Protein AF-A0A2V4D0X4-F1 (afdb_monomer_lite)

pLDDT: mean 73.35, std 15.19, range [43.06, 96.31]

Foldseek 3Di:
DDDDPPPDDPPPDDPPVVVVVVVVVCVVVVVVVVVVVVVVVVCVVCVVVVVVVVVVVLVVVVVVVVVVVVVVVVVVVPDPPPDDDDDDDPDPDDPPDPDDPDDDDDDDDPPDDDFDWDWAAPDQFKIWIDTPVQPQQWDWDDDPNDIDIDGDDDGPDTDIDGGPDGDD

Sequence (168 aa):
MDGGIVNAHPRRGAVTEDENGVSEIIGVVMLLAMVVSILAIVMVALKPYVDDFDDNKNWSSARVLSEQIQSRIDVVGSAPNGSGVAFTLPLVTSTLRSLDMVETWTIQADLFGLDRVEVNIVNATAFEISSQNETISSVEVSNDGILRTYNVTSIGSAHSFDGEQNFG

Radius of gyration: 44.96 Å; chains: 1; bounding box: 70×49×152 Å

Secondary structure (DSSP, 8-state):
-------------SHHHHHHHHHHHHHHHHHHHHHHHHHHHHHHHHHHHHHHHHHHHHHHHHHHHHHHHHHHHHHHHTSPTT-----------------TT-----------S---EEEEE-SSSEEEEEETTS---EEEEEETTEEEEEE---SSS--EEE-SS---

Structure (mmCIF, N/CA/C/O backbone):
data_AF-A0A2V4D0X4-F1
#
_entry.id   AF-A0A2V4D0X4-F1
#
loop_
_atom_site.group_PDB
_atom_site.id
_atom_site.type_symbol
_atom_site.label_atom_id
_atom_site.label_alt_id
_atom_site.label_comp_id
_atom_site.label_asym_id
_atom_site.label_entity_id
_atom_site.label_seq_id
_atom_site.pdbx_PDB_ins_code
_atom_site.Cartn_x
_atom_site.Cartn_y
_atom_site.Cartn_z
_atom_site.occupancy
_atom_site.B_iso_or_equiv
_atom_site.auth_seq_id
_atom_site.auth_comp_id
_atom_site.auth_asym_id
_atom_site.auth_atom_id
_atom_site.pdbx_PDB_model_num
ATOM 1 N N . MET A 1 1 ? 37.769 2.552 -102.678 1.00 46.06 1 MET A N 1
ATOM 2 C CA . MET A 1 1 ? 36.681 3.415 -102.179 1.00 46.06 1 MET A CA 1
ATOM 3 C C . MET A 1 1 ? 35.993 2.597 -101.097 1.00 46.06 1 MET A C 1
ATOM 5 O O . MET A 1 1 ? 35.119 1.810 -101.410 1.00 46.06 1 MET A O 1
ATOM 9 N N . ASP A 1 2 ? 36.643 2.366 -99.964 1.00 47.31 2 ASP A N 1
ATOM 10 C CA . ASP A 1 2 ? 37.015 3.308 -98.897 1.00 47.31 2 ASP A CA 1
ATOM 11 C C . ASP A 1 2 ? 35.817 3.733 -98.036 1.00 47.31 2 ASP A C 1
ATOM 13 O O . ASP A 1 2 ? 34.826 4.231 -98.561 1.00 47.31 2 ASP A O 1
ATOM 17 N N . GLY A 1 3 ? 35.981 3.523 -96.726 1.00 48.25 3 GLY A N 1
ATOM 18 C CA . GLY A 1 3 ? 35.165 4.045 -95.628 1.00 48.25 3 GLY A CA 1
ATOM 19 C C . GLY A 1 3 ? 33.824 3.341 -95.398 1.00 48.25 3 GLY A C 1
ATOM 20 O O . GLY A 1 3 ? 32.953 3.347 -96.249 1.00 48.25 3 GLY A O 1
ATOM 21 N N . GLY A 1 4 ? 33.518 2.753 -94.248 1.00 48.34 4 GLY A N 1
ATOM 22 C CA . GLY A 1 4 ? 34.207 2.680 -92.968 1.00 48.34 4 GLY A CA 1
ATOM 23 C C . GLY A 1 4 ? 33.252 1.981 -91.997 1.00 48.34 4 GLY A C 1
ATOM 24 O O . GLY A 1 4 ? 32.063 2.293 -91.955 1.00 48.34 4 GLY A O 1
ATOM 25 N N . ILE A 1 5 ? 33.747 0.995 -91.251 1.00 59.31 5 ILE A N 1
ATOM 26 C CA . ILE A 1 5 ? 32.964 0.334 -90.204 1.00 59.31 5 ILE A CA 1
ATOM 27 C C . ILE A 1 5 ? 32.875 1.312 -89.031 1.00 59.31 5 ILE A C 1
ATOM 29 O O . ILE A 1 5 ? 33.865 1.569 -88.347 1.00 59.31 5 ILE A O 1
ATOM 33 N N . VAL A 1 6 ? 31.689 1.880 -88.813 1.00 63.56 6 VAL A N 1
ATOM 34 C CA . VAL A 1 6 ? 31.385 2.693 -87.633 1.00 63.56 6 VAL A CA 1
ATOM 35 C C . VAL A 1 6 ? 31.301 1.781 -86.412 1.00 63.56 6 VAL A C 1
ATOM 37 O O . VAL A 1 6 ? 30.276 1.183 -86.103 1.00 63.56 6 VAL A O 1
ATOM 40 N N . ASN A 1 7 ? 32.434 1.631 -85.735 1.00 61.22 7 ASN A N 1
ATOM 41 C CA . ASN A 1 7 ? 32.538 0.863 -84.506 1.00 61.22 7 ASN A CA 1
ATOM 42 C C . ASN A 1 7 ? 31.936 1.693 -83.358 1.00 61.22 7 ASN A C 1
ATOM 44 O O . ASN A 1 7 ? 32.612 2.539 -82.763 1.00 61.22 7 ASN A O 1
ATOM 48 N N . ALA A 1 8 ? 30.641 1.502 -83.091 1.00 62.84 8 ALA A N 1
ATOM 49 C CA . ALA A 1 8 ? 29.946 2.130 -81.974 1.00 62.84 8 ALA A CA 1
ATOM 50 C C . ALA A 1 8 ? 30.476 1.550 -80.655 1.00 62.84 8 ALA A C 1
ATOM 52 O O . ALA A 1 8 ? 30.009 0.526 -80.162 1.00 62.84 8 ALA A O 1
ATOM 53 N N . HIS A 1 9 ? 31.482 2.209 -80.086 1.00 61.47 9 HIS A N 1
ATOM 54 C CA . HIS A 1 9 ? 31.901 1.948 -78.718 1.00 61.47 9 HIS A CA 1
ATOM 55 C C . HIS A 1 9 ? 30.802 2.470 -77.784 1.00 61.47 9 HIS A C 1
ATOM 57 O O . HIS A 1 9 ? 30.440 3.648 -77.892 1.00 61.47 9 HIS A O 1
ATOM 63 N N . PRO A 1 10 ? 30.266 1.661 -76.854 1.00 60.06 10 PRO A N 1
ATOM 64 C CA . PRO A 1 10 ? 29.418 2.203 -75.807 1.00 60.06 10 PRO A CA 1
ATOM 65 C C . PRO A 1 10 ? 30.261 3.182 -74.981 1.00 60.06 10 PRO A C 1
ATOM 67 O O . PRO A 1 10 ? 31.259 2.796 -74.370 1.00 60.06 10 PRO A O 1
ATOM 70 N N . ARG A 1 11 ? 29.879 4.468 -74.979 1.00 58.34 11 ARG A N 1
ATOM 71 C CA . ARG A 1 11 ? 30.410 5.462 -74.037 1.00 58.34 11 ARG A CA 1
ATOM 72 C C . ARG A 1 11 ? 30.079 4.992 -72.620 1.00 58.34 11 ARG A C 1
ATOM 74 O O . ARG A 1 11 ? 28.998 5.252 -72.104 1.00 58.34 11 ARG A O 1
ATOM 81 N N . ARG A 1 12 ? 31.030 4.318 -71.977 1.00 59.72 12 ARG A N 1
ATOM 82 C CA . ARG A 1 12 ? 31.133 4.276 -70.517 1.00 59.72 12 ARG A CA 1
ATOM 83 C C . ARG A 1 12 ? 31.611 5.654 -70.073 1.00 59.72 12 ARG A C 1
ATOM 85 O O . ARG A 1 12 ? 32.791 5.959 -70.187 1.00 59.72 12 ARG A O 1
ATOM 92 N N . GLY A 1 13 ? 30.689 6.503 -69.647 1.00 58.41 13 GLY A N 1
ATOM 93 C CA . GLY A 1 13 ? 31.021 7.851 -69.191 1.00 58.41 13 GLY A CA 1
ATOM 94 C C . GLY A 1 13 ? 29.768 8.643 -68.864 1.00 58.41 13 GLY A C 1
ATOM 95 O O . GLY A 1 13 ? 29.451 9.585 -69.576 1.00 58.41 13 GLY A O 1
ATOM 96 N N . ALA A 1 14 ? 29.024 8.173 -67.864 1.00 57.09 14 ALA A N 1
ATOM 97 C CA . ALA A 1 14 ? 27.920 8.895 -67.216 1.00 57.09 14 ALA A CA 1
ATOM 98 C C . ALA A 1 14 ? 27.482 8.243 -65.886 1.00 57.09 14 ALA A C 1
ATOM 100 O O . ALA A 1 14 ? 26.684 8.816 -65.169 1.00 57.09 14 ALA A O 1
ATOM 101 N N . VAL A 1 15 ? 27.982 7.047 -65.544 1.00 58.22 15 VAL A N 1
ATOM 102 C CA . VAL A 1 15 ? 27.543 6.303 -64.345 1.00 58.22 15 VAL A CA 1
ATOM 103 C C . VAL A 1 15 ? 28.339 6.687 -63.085 1.00 58.22 15 VAL A C 1
ATOM 105 O O . VAL A 1 15 ? 27.899 6.439 -61.976 1.00 58.22 15 VAL A O 1
ATOM 108 N N . THR A 1 16 ? 29.497 7.338 -63.220 1.00 61.28 16 THR A N 1
ATOM 109 C CA . THR A 1 16 ? 30.426 7.545 -62.095 1.00 61.28 16 THR A CA 1
ATOM 110 C C . THR A 1 16 ? 30.123 8.766 -61.223 1.00 61.28 16 THR A C 1
ATOM 112 O O . THR A 1 16 ? 30.506 8.779 -60.061 1.00 61.28 16 THR A O 1
ATOM 115 N N . GLU A 1 17 ? 29.470 9.805 -61.753 1.00 63.75 17 GLU A N 1
ATOM 116 C CA . GLU A 1 17 ? 29.161 11.018 -60.971 1.00 63.75 17 GLU A CA 1
ATOM 117 C C . GLU A 1 17 ? 27.923 10.820 -60.085 1.00 63.75 17 GLU A C 1
ATOM 119 O O . GLU A 1 17 ? 27.947 11.185 -58.908 1.00 63.75 17 GLU A O 1
ATOM 124 N N . ASP A 1 18 ? 26.892 10.148 -60.607 1.00 66.81 18 ASP A N 1
ATOM 125 C CA . ASP A 1 18 ? 25.695 9.793 -59.840 1.00 66.81 18 ASP A CA 1
ATOM 126 C C . ASP A 1 18 ? 26.019 8.792 -58.718 1.00 66.81 18 ASP A C 1
ATOM 128 O O . ASP A 1 18 ? 25.538 8.946 -57.599 1.00 66.81 18 ASP A O 1
ATOM 132 N N . GLU A 1 19 ? 26.891 7.804 -58.958 1.00 70.88 19 GLU A N 1
ATOM 133 C CA . GLU A 1 19 ? 27.312 6.838 -57.929 1.00 70.88 19 GLU A CA 1
ATOM 134 C C . GLU A 1 19 ? 28.097 7.494 -56.782 1.00 70.88 19 GLU A C 1
ATOM 136 O O . GLU A 1 19 ? 27.920 7.113 -55.624 1.00 70.88 19 GLU A O 1
ATOM 141 N N . ASN A 1 20 ? 28.908 8.519 -57.068 1.00 72.56 20 ASN A N 1
ATOM 142 C CA . ASN A 1 20 ? 29.634 9.262 -56.037 1.00 72.56 20 ASN A CA 1
ATOM 143 C C . ASN A 1 20 ? 28.688 10.075 -55.138 1.00 72.56 20 ASN A C 1
ATOM 145 O O . ASN A 1 20 ? 28.814 10.011 -53.913 1.00 72.56 20 ASN A O 1
ATOM 149 N N . GLY A 1 21 ? 27.719 10.789 -55.722 1.00 77.31 21 GLY A N 1
ATOM 150 C CA . GLY A 1 21 ? 26.713 11.533 -54.953 1.00 77.31 21 GLY A CA 1
ATOM 151 C C . GLY A 1 21 ? 25.770 10.612 -54.172 1.00 77.31 21 GLY A C 1
ATOM 152 O O . GLY A 1 21 ? 25.440 10.873 -53.014 1.00 77.31 21 GLY A O 1
ATOM 153 N N . VAL A 1 22 ? 25.389 9.479 -54.766 1.00 82.00 22 VAL A N 1
ATOM 154 C CA . VAL A 1 22 ? 24.579 8.451 -5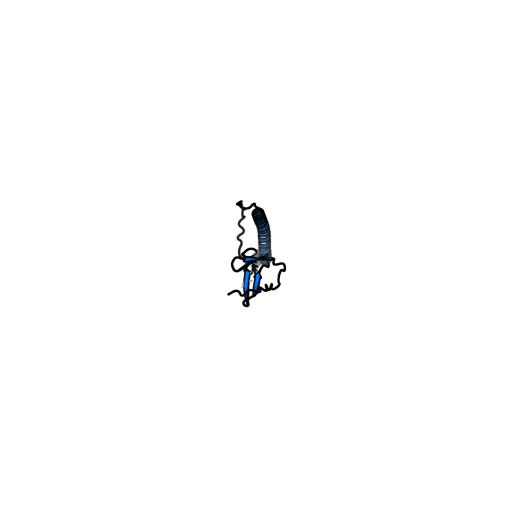4.102 1.00 82.00 22 VAL A CA 1
ATOM 155 C C . VAL A 1 22 ? 25.349 7.807 -52.947 1.00 82.00 22 VAL A C 1
ATOM 157 O O . VAL A 1 22 ? 24.755 7.577 -51.898 1.00 82.00 22 VAL A O 1
ATOM 160 N N . SER A 1 23 ? 26.659 7.574 -53.071 1.00 85.44 23 SER A N 1
ATOM 161 C CA . SER A 1 23 ? 27.468 6.994 -51.991 1.00 85.44 23 SER A CA 1
ATOM 162 C C . SER A 1 23 ? 27.647 7.944 -50.797 1.00 85.44 23 SER A C 1
ATOM 164 O O . SER A 1 23 ? 27.692 7.477 -49.657 1.00 85.44 23 SER A O 1
ATOM 166 N N . GLU A 1 24 ? 27.701 9.260 -51.025 1.00 87.44 24 GLU A N 1
ATOM 167 C CA . GLU A 1 24 ? 27.718 10.269 -49.955 1.00 87.44 24 GLU A CA 1
ATOM 168 C C . GLU A 1 24 ? 26.382 10.294 -49.199 1.00 87.44 24 GLU A C 1
ATOM 170 O O . GLU A 1 24 ? 26.347 10.185 -47.970 1.00 87.44 24 GLU A O 1
ATOM 175 N N . ILE A 1 25 ? 25.271 10.349 -49.938 1.00 89.12 25 ILE A N 1
ATOM 176 C CA . ILE A 1 25 ? 23.927 10.388 -49.354 1.00 89.12 25 ILE A CA 1
ATOM 177 C C . ILE A 1 25 ? 23.617 9.068 -48.642 1.00 89.12 25 ILE A C 1
ATOM 179 O O . ILE A 1 25 ? 23.112 9.088 -47.522 1.00 89.12 25 ILE A O 1
ATOM 183 N N . ILE A 1 26 ? 23.970 7.919 -49.227 1.00 89.31 26 ILE A N 1
ATOM 184 C CA . ILE A 1 26 ? 23.800 6.607 -48.588 1.00 89.31 26 ILE A CA 1
ATOM 185 C C . ILE A 1 26 ? 24.653 6.501 -47.323 1.00 89.31 26 ILE A C 1
ATOM 187 O O . ILE A 1 26 ? 24.159 5.989 -46.321 1.00 89.31 26 ILE A O 1
ATOM 191 N N . GLY A 1 27 ? 25.886 7.012 -47.316 1.00 88.38 27 GLY A N 1
ATOM 192 C CA . GLY A 1 27 ? 26.733 7.016 -46.121 1.00 88.38 27 GLY A CA 1
ATOM 193 C C . GLY A 1 27 ? 26.120 7.814 -44.965 1.00 88.38 27 GLY A C 1
ATOM 194 O O . GLY A 1 27 ? 26.049 7.323 -43.835 1.00 88.38 27 GLY A O 1
ATOM 195 N N . VAL A 1 28 ? 25.605 9.013 -45.252 1.00 92.88 28 VAL A N 1
ATOM 196 C CA . VAL A 1 28 ? 24.930 9.858 -44.252 1.00 92.88 28 VAL A CA 1
ATOM 197 C C . VAL A 1 28 ? 23.612 9.234 -43.797 1.00 92.88 28 VAL A C 1
ATOM 199 O O . VAL A 1 28 ? 23.340 9.188 -42.597 1.00 92.88 28 VAL A O 1
ATOM 202 N N . VAL A 1 29 ? 22.808 8.707 -44.723 1.00 92.75 29 VAL A N 1
ATOM 203 C CA . VAL A 1 29 ? 21.531 8.050 -44.407 1.00 92.75 29 VAL A CA 1
ATOM 204 C C . VAL A 1 29 ? 21.758 6.785 -43.585 1.00 92.75 29 VAL A C 1
ATOM 206 O O . VAL A 1 29 ? 20.998 6.527 -42.657 1.00 92.75 29 VAL A O 1
ATOM 209 N N . MET A 1 30 ? 22.816 6.024 -43.856 1.00 92.81 30 MET A N 1
ATOM 210 C CA . MET A 1 30 ? 23.169 4.835 -43.086 1.00 92.81 30 MET A CA 1
ATOM 211 C C . MET A 1 30 ? 23.638 5.192 -41.674 1.00 92.81 30 MET A C 1
ATOM 213 O O . MET A 1 30 ? 23.196 4.557 -40.715 1.00 92.81 30 MET A O 1
ATOM 217 N N . LEU A 1 31 ? 24.473 6.227 -41.520 1.00 94.69 31 LEU A N 1
ATOM 218 C CA . LEU A 1 31 ? 24.848 6.726 -40.194 1.00 94.69 31 LEU A CA 1
ATOM 219 C C . LEU A 1 31 ? 23.629 7.228 -39.423 1.00 94.69 31 LEU A C 1
ATOM 221 O O . LEU A 1 31 ? 23.455 6.884 -38.256 1.00 94.69 31 LEU A O 1
ATOM 225 N N . LEU A 1 32 ? 22.755 7.991 -40.074 1.00 95.31 32 LEU A N 1
ATOM 226 C CA . LEU A 1 32 ? 21.541 8.506 -39.452 1.00 95.31 32 LEU A CA 1
ATOM 227 C C . LEU A 1 32 ? 20.599 7.365 -39.057 1.00 95.31 32 LEU A C 1
ATOM 229 O O . LEU A 1 32 ? 20.097 7.350 -37.935 1.00 95.31 32 LEU A O 1
ATOM 233 N N . ALA A 1 33 ? 20.414 6.375 -39.930 1.00 93.50 33 ALA A N 1
ATOM 234 C CA . ALA A 1 33 ? 19.618 5.188 -39.642 1.00 93.50 33 ALA A CA 1
ATOM 235 C C . ALA A 1 33 ? 20.190 4.404 -38.456 1.00 93.50 33 ALA A C 1
ATOM 237 O O . ALA A 1 33 ? 19.443 4.001 -37.564 1.00 93.50 33 ALA A O 1
ATOM 238 N N . MET A 1 34 ? 21.513 4.243 -38.395 1.00 95.50 34 MET A N 1
ATOM 239 C CA . MET A 1 34 ? 22.177 3.589 -37.273 1.00 95.50 34 MET A CA 1
ATOM 240 C C . MET A 1 34 ? 21.954 4.365 -35.971 1.00 95.50 34 MET A C 1
ATOM 242 O O . MET A 1 34 ? 21.544 3.771 -34.975 1.00 95.50 34 MET A O 1
ATOM 246 N N . VAL A 1 35 ? 22.129 5.687 -35.980 1.00 96.31 35 VAL A N 1
ATOM 247 C CA . VAL A 1 35 ? 21.909 6.534 -34.799 1.00 96.31 35 VAL A CA 1
ATOM 248 C C . VAL A 1 35 ? 20.462 6.446 -34.321 1.00 96.31 35 VAL A C 1
ATOM 250 O O . VAL A 1 35 ? 20.225 6.186 -33.143 1.00 96.31 35 VAL A O 1
ATOM 253 N N . VAL A 1 36 ? 19.490 6.594 -35.222 1.00 95.00 36 VAL A N 1
ATOM 254 C CA . VAL A 1 36 ? 18.065 6.504 -34.870 1.00 95.00 36 VAL A CA 1
ATOM 255 C C . VAL A 1 36 ? 17.719 5.111 -34.336 1.00 95.00 36 VAL A C 1
ATOM 257 O O . VAL A 1 36 ? 16.992 5.008 -33.351 1.00 95.00 36 VAL A O 1
ATOM 260 N N . SER A 1 37 ? 18.278 4.044 -34.918 1.00 93.50 37 SER A N 1
ATOM 261 C CA . SER A 1 37 ? 18.042 2.673 -34.448 1.00 93.50 37 SER A CA 1
ATOM 262 C C . SER A 1 37 ? 18.604 2.429 -33.045 1.00 93.50 37 SER A C 1
ATOM 264 O O . SER A 1 37 ? 17.910 1.870 -32.198 1.00 93.50 37 SER A O 1
ATOM 266 N N . ILE A 1 38 ? 19.816 2.915 -32.757 1.00 95.75 38 ILE A N 1
ATOM 267 C CA . ILE A 1 38 ? 20.431 2.784 -31.433 1.00 95.75 38 ILE A CA 1
ATOM 268 C C . ILE A 1 38 ? 19.644 3.610 -30.414 1.00 95.75 38 ILE A C 1
ATOM 270 O O . ILE A 1 38 ? 19.331 3.099 -29.343 1.00 95.75 38 ILE A O 1
ATOM 274 N N . LEU A 1 39 ? 19.261 4.846 -30.748 1.00 95.44 39 LEU A N 1
ATOM 275 C CA . LEU A 1 39 ? 18.450 5.685 -29.860 1.00 95.44 39 LEU A CA 1
ATOM 276 C C . LEU A 1 39 ? 17.082 5.054 -29.567 1.00 95.44 39 LEU A C 1
ATOM 278 O O . LEU A 1 39 ? 16.630 5.083 -28.422 1.00 95.44 39 LEU A O 1
ATOM 282 N N . ALA A 1 40 ? 16.449 4.433 -30.564 1.00 95.44 40 ALA A N 1
ATOM 283 C CA . ALA A 1 40 ? 15.187 3.724 -30.380 1.00 95.44 40 ALA A CA 1
ATOM 284 C C . ALA A 1 40 ? 15.344 2.509 -29.451 1.00 95.44 40 ALA A C 1
ATOM 286 O O . ALA A 1 40 ? 14.539 2.326 -28.536 1.00 95.44 40 ALA A O 1
ATOM 287 N N . ILE A 1 41 ? 16.402 1.713 -29.635 1.00 95.38 41 ILE A N 1
ATOM 288 C CA . ILE A 1 41 ? 16.687 0.549 -28.783 1.00 95.38 41 ILE A CA 1
ATOM 289 C C . ILE A 1 41 ? 16.987 0.989 -27.347 1.00 95.38 41 ILE A C 1
ATOM 291 O O . ILE A 1 41 ? 16.450 0.408 -26.405 1.00 95.38 41 ILE A O 1
ATOM 295 N N . VAL A 1 42 ? 17.792 2.040 -27.167 1.00 95.88 42 VAL A N 1
ATOM 296 C CA . VAL A 1 42 ? 18.119 2.591 -25.844 1.00 95.88 42 VAL A CA 1
ATOM 297 C C . VAL A 1 42 ? 16.862 3.077 -25.128 1.00 95.88 42 VAL A C 1
ATOM 299 O O . VAL A 1 42 ? 16.707 2.802 -23.944 1.00 95.88 42 VAL A O 1
ATOM 302 N N . MET A 1 43 ? 15.935 3.737 -25.825 1.00 92.62 43 MET A N 1
ATOM 303 C CA . MET A 1 43 ? 14.691 4.200 -25.207 1.00 92.62 43 MET A CA 1
ATOM 304 C C . MET A 1 43 ? 13.824 3.036 -24.709 1.00 92.62 43 MET A C 1
ATOM 306 O O . MET A 1 43 ? 13.285 3.096 -23.606 1.00 92.62 43 MET A O 1
ATOM 310 N N . VAL A 1 44 ? 13.720 1.953 -25.486 1.00 93.81 44 VAL A N 1
ATOM 311 C CA . VAL A 1 44 ? 12.989 0.743 -25.072 1.00 93.81 44 VAL A CA 1
ATOM 312 C C . VAL A 1 44 ? 13.682 0.058 -23.892 1.00 93.81 44 VAL A C 1
ATOM 314 O O . VAL A 1 44 ? 13.009 -0.375 -22.960 1.00 93.81 44 VAL A O 1
ATOM 317 N N . ALA A 1 45 ? 15.016 0.007 -23.897 1.00 93.56 45 ALA A N 1
ATOM 318 C CA . ALA A 1 45 ? 15.800 -0.563 -22.804 1.00 93.56 45 ALA A CA 1
ATOM 319 C C . ALA A 1 45 ? 15.735 0.278 -21.515 1.00 93.56 45 ALA A C 1
ATOM 321 O O . ALA A 1 45 ? 15.749 -0.286 -20.424 1.00 93.56 45 ALA A O 1
ATOM 322 N N . LEU A 1 46 ? 15.645 1.609 -21.626 1.00 94.75 46 LEU A N 1
ATOM 323 C CA . LEU A 1 46 ? 15.551 2.518 -20.479 1.00 94.75 46 LEU A CA 1
ATOM 324 C C . LEU A 1 46 ? 14.138 2.656 -19.919 1.00 94.75 46 LEU A C 1
ATOM 326 O O . LEU A 1 46 ? 13.989 2.993 -18.746 1.00 94.75 46 LEU A O 1
ATOM 330 N N . LYS A 1 47 ? 13.110 2.371 -20.721 1.00 92.06 47 LYS A N 1
ATOM 331 C CA . LYS A 1 47 ? 11.710 2.476 -20.309 1.00 92.06 47 LYS A CA 1
ATOM 332 C C . LYS A 1 47 ? 11.393 1.835 -18.942 1.00 92.06 47 LYS A C 1
ATOM 334 O O . LYS A 1 47 ? 10.844 2.555 -18.113 1.00 92.06 47 LYS A O 1
ATOM 339 N N . PRO A 1 48 ? 11.751 0.566 -18.650 1.00 90.38 48 PRO A N 1
ATOM 340 C CA . PRO A 1 48 ? 11.451 -0.027 -17.345 1.00 90.38 48 PRO A CA 1
ATOM 341 C C . PRO A 1 48 ? 12.151 0.688 -16.182 1.00 90.38 48 PRO A C 1
ATOM 343 O O . PRO A 1 48 ? 11.596 0.749 -15.094 1.00 90.38 48 PRO A O 1
ATOM 346 N N . TYR A 1 49 ? 13.337 1.264 -16.401 1.00 92.19 49 TYR A N 1
ATOM 347 C CA . TYR A 1 49 ? 14.044 2.014 -15.362 1.00 92.19 49 TYR A CA 1
ATOM 348 C C . TYR A 1 49 ? 13.381 3.361 -15.083 1.00 92.19 49 TYR A C 1
ATOM 350 O O . TYR A 1 49 ? 13.280 3.757 -13.930 1.00 92.19 49 TYR A O 1
ATOM 358 N N . VAL A 1 50 ? 12.923 4.066 -16.123 1.00 91.06 50 VAL A N 1
ATOM 359 C CA . VAL A 1 50 ? 12.179 5.326 -15.955 1.00 91.06 50 VAL A CA 1
ATOM 360 C C . VAL A 1 50 ? 10.872 5.077 -15.207 1.00 91.06 50 VAL A C 1
ATOM 362 O O . VAL A 1 50 ? 10.582 5.796 -14.254 1.00 91.06 50 VAL A O 1
ATOM 365 N N . ASP A 1 51 ? 10.139 4.031 -15.596 1.00 89.00 51 ASP A N 1
ATOM 366 C CA . ASP A 1 51 ? 8.886 3.649 -14.944 1.00 89.00 51 ASP A CA 1
ATOM 367 C C . ASP A 1 51 ? 9.140 3.280 -13.452 1.00 89.00 51 ASP A C 1
ATOM 369 O O . ASP A 1 51 ? 8.419 3.746 -12.573 1.00 89.00 51 ASP A O 1
ATOM 373 N N . ASP A 1 52 ? 10.232 2.567 -13.133 1.00 88.50 52 ASP A N 1
ATOM 374 C CA . ASP A 1 52 ? 10.641 2.257 -11.747 1.00 88.50 52 ASP A CA 1
ATOM 375 C C . ASP A 1 52 ? 11.078 3.501 -10.941 1.00 88.50 52 ASP A C 1
ATOM 377 O O . ASP A 1 52 ? 10.789 3.626 -9.748 1.00 88.50 52 ASP A O 1
ATOM 381 N N . PHE A 1 53 ? 11.744 4.477 -11.566 1.00 87.94 53 PHE A N 1
ATOM 382 C CA . PHE A 1 53 ? 12.081 5.742 -10.900 1.00 87.94 53 PHE A CA 1
ATOM 383 C C . PHE A 1 53 ? 10.835 6.549 -10.526 1.00 87.94 53 PHE A C 1
ATOM 385 O O . PHE A 1 53 ? 10.779 7.113 -9.425 1.00 87.94 53 PHE A O 1
ATOM 392 N N . ASP A 1 54 ? 9.849 6.607 -11.420 1.00 86.88 54 ASP A N 1
ATOM 393 C CA . ASP A 1 54 ? 8.585 7.297 -11.164 1.00 86.88 54 ASP A CA 1
ATOM 394 C C . ASP A 1 54 ? 7.774 6.589 -10.067 1.00 86.88 54 ASP A C 1
ATOM 396 O O . ASP A 1 54 ? 7.247 7.259 -9.170 1.00 86.88 54 ASP A O 1
ATOM 400 N N . ASP A 1 55 ? 7.763 5.253 -10.050 1.00 84.44 55 ASP A N 1
ATOM 401 C CA . ASP A 1 55 ? 7.101 4.465 -9.005 1.00 84.44 55 ASP A CA 1
ATOM 402 C C . ASP A 1 55 ? 7.776 4.638 -7.635 1.00 84.44 55 ASP A C 1
ATOM 404 O O . ASP A 1 55 ? 7.100 4.913 -6.638 1.00 84.44 55 ASP A O 1
ATOM 408 N N . ASN A 1 56 ? 9.109 4.596 -7.571 1.00 85.00 56 ASN A N 1
ATOM 409 C CA . ASN A 1 56 ? 9.857 4.838 -6.333 1.00 85.00 56 ASN A CA 1
ATOM 410 C C . ASN A 1 56 ? 9.646 6.262 -5.798 1.00 85.00 56 ASN A C 1
ATOM 412 O O . ASN A 1 56 ? 9.512 6.480 -4.587 1.00 85.00 56 ASN A O 1
ATOM 416 N N . LYS A 1 57 ? 9.563 7.249 -6.694 1.00 86.06 57 LYS A N 1
ATOM 417 C CA . LYS A 1 57 ? 9.241 8.634 -6.334 1.00 86.06 57 LYS A CA 1
ATOM 418 C C . LYS A 1 57 ? 7.818 8.754 -5.789 1.00 86.06 57 LYS A C 1
ATOM 420 O O . LYS A 1 57 ? 7.609 9.436 -4.781 1.00 86.06 57 LYS A O 1
ATOM 425 N N . ASN A 1 58 ? 6.856 8.087 -6.419 1.00 84.88 58 ASN A N 1
ATOM 426 C CA . ASN A 1 58 ? 5.466 8.087 -5.979 1.00 84.88 58 ASN A CA 1
ATOM 427 C C . ASN A 1 58 ? 5.300 7.379 -4.623 1.00 84.88 58 ASN A C 1
ATOM 429 O O . ASN A 1 58 ? 4.641 7.918 -3.733 1.00 84.88 58 ASN A O 1
ATOM 433 N N . TRP A 1 59 ? 5.969 6.239 -4.414 1.00 83.94 59 TRP A N 1
ATOM 434 C CA . TRP A 1 59 ? 5.996 5.541 -3.125 1.00 83.94 59 TRP A CA 1
ATOM 435 C C . TRP A 1 59 ? 6.606 6.415 -2.031 1.00 83.94 59 TRP A C 1
ATOM 437 O O . TRP A 1 59 ? 6.036 6.557 -0.948 1.00 83.94 59 TRP A O 1
ATOM 447 N N . SER A 1 60 ? 7.759 7.028 -2.302 1.00 85.00 60 SER A N 1
ATOM 448 C CA . SER A 1 60 ? 8.432 7.910 -1.345 1.00 85.00 60 SER A CA 1
ATOM 449 C C . SER A 1 60 ? 7.525 9.078 -0.931 1.00 85.00 60 SER A C 1
ATOM 451 O O . SER A 1 60 ? 7.362 9.357 0.259 1.00 85.00 60 SER A O 1
ATOM 453 N N . SER A 1 61 ? 6.828 9.692 -1.894 1.00 85.12 61 SER A N 1
ATOM 454 C CA . SER A 1 61 ? 5.833 10.736 -1.618 1.00 85.12 61 SER A CA 1
ATOM 455 C C . SER A 1 61 ? 4.633 10.216 -0.817 1.00 85.12 61 SER A C 1
ATOM 457 O O . SER A 1 61 ? 4.171 10.888 0.108 1.00 85.12 61 SER A O 1
ATOM 459 N N . ALA A 1 62 ? 4.121 9.025 -1.138 1.00 83.12 62 ALA A N 1
ATOM 460 C CA . ALA A 1 62 ? 3.012 8.407 -0.414 1.00 83.12 62 ALA A CA 1
ATOM 461 C C . ALA A 1 62 ? 3.385 8.093 1.043 1.00 83.12 62 ALA A C 1
ATOM 463 O O . ALA A 1 62 ? 2.578 8.317 1.947 1.00 83.12 62 ALA A O 1
ATOM 464 N N . ARG A 1 63 ? 4.627 7.661 1.297 1.00 86.38 63 ARG A N 1
ATOM 465 C CA . ARG A 1 63 ? 5.137 7.446 2.656 1.00 86.38 63 ARG A CA 1
ATOM 466 C C . ARG A 1 63 ? 5.105 8.734 3.478 1.00 86.38 63 ARG A C 1
ATOM 468 O O . ARG A 1 63 ? 4.581 8.724 4.589 1.00 86.38 63 ARG A O 1
ATOM 475 N N . VAL A 1 64 ? 5.573 9.849 2.923 1.00 86.06 64 VAL A N 1
ATOM 476 C CA . VAL A 1 64 ? 5.533 11.153 3.608 1.00 86.06 64 VAL A CA 1
ATOM 477 C C . VAL A 1 64 ? 4.093 11.587 3.916 1.00 86.06 64 VAL A C 1
ATOM 479 O O . VAL A 1 64 ? 3.819 12.106 4.998 1.00 86.06 64 VAL A O 1
ATOM 482 N N . LEU A 1 65 ? 3.147 11.345 3.003 1.00 83.75 65 LEU A N 1
ATOM 483 C CA . LEU A 1 65 ? 1.724 11.602 3.256 1.00 83.75 65 LEU A CA 1
ATOM 484 C C . LEU A 1 65 ? 1.163 10.703 4.367 1.00 83.75 65 LEU A C 1
ATOM 486 O O . LEU A 1 65 ? 0.404 11.181 5.210 1.00 83.75 65 LEU A O 1
ATOM 490 N N . SER A 1 66 ? 1.559 9.429 4.408 1.00 85.75 66 SER A N 1
ATOM 491 C CA . SER A 1 66 ? 1.128 8.496 5.455 1.00 85.75 66 SER A CA 1
ATOM 492 C C . SER A 1 66 ? 1.625 8.909 6.841 1.00 85.75 66 SER A C 1
ATOM 494 O O . SER A 1 66 ? 0.861 8.852 7.799 1.00 85.75 66 SER A O 1
ATOM 496 N N . GLU A 1 67 ? 2.856 9.419 6.947 1.00 90.12 67 GLU A N 1
ATOM 497 C CA . GLU A 1 67 ? 3.405 9.940 8.202 1.00 90.12 67 GLU A CA 1
ATOM 498 C C . GLU A 1 67 ? 2.627 11.175 8.672 1.00 90.12 67 GLU A C 1
ATOM 500 O O . GLU A 1 67 ? 2.286 11.285 9.848 1.00 90.12 67 GLU A O 1
ATOM 505 N N . GLN A 1 68 ? 2.256 12.071 7.752 1.00 87.00 68 GLN A N 1
ATOM 506 C CA . GLN A 1 68 ? 1.424 13.230 8.085 1.00 87.00 68 GLN A CA 1
ATOM 507 C C . GLN A 1 68 ? 0.031 12.819 8.566 1.00 87.00 68 GLN A C 1
ATOM 509 O O . GLN A 1 68 ? -0.446 13.364 9.561 1.00 87.00 68 GLN A O 1
ATOM 514 N N . ILE A 1 69 ? -0.614 11.856 7.898 1.00 86.88 69 ILE A N 1
ATOM 515 C CA . ILE A 1 69 ? -1.908 11.305 8.327 1.00 86.88 69 ILE A CA 1
ATOM 516 C C . ILE A 1 69 ? -1.772 10.640 9.701 1.00 86.88 69 ILE A C 1
ATOM 518 O O . ILE A 1 69 ? -2.575 10.926 10.588 1.00 86.88 69 ILE A O 1
ATOM 522 N N . GLN A 1 70 ? -0.729 9.835 9.912 1.00 90.88 70 GLN A N 1
ATOM 523 C CA . GLN A 1 70 ? -0.447 9.191 11.195 1.00 90.88 70 GLN A CA 1
ATOM 524 C C . GLN A 1 70 ? -0.285 10.223 12.314 1.00 90.88 70 GLN A C 1
ATOM 526 O O . GLN A 1 70 ? -0.892 10.074 13.370 1.00 90.88 70 GLN A O 1
ATOM 531 N N . SER A 1 71 ? 0.463 11.305 12.081 1.00 89.88 71 SER A N 1
ATOM 532 C CA . SER A 1 71 ? 0.582 12.391 13.060 1.00 89.88 71 SER A CA 1
ATOM 533 C C . SER A 1 71 ? -0.760 13.065 13.357 1.00 89.88 71 SER A C 1
ATOM 535 O O . SER A 1 71 ? -0.970 13.526 14.473 1.00 89.88 71 SER A O 1
ATOM 537 N N . ARG A 1 72 ? -1.691 13.148 12.396 1.00 86.88 72 ARG A N 1
ATOM 538 C CA . ARG A 1 72 ? -3.044 13.667 12.675 1.00 86.88 72 ARG A CA 1
ATOM 539 C C . ARG A 1 72 ? -3.859 12.699 13.518 1.00 86.88 72 ARG A C 1
ATOM 541 O O . ARG A 1 72 ? -4.529 13.149 14.440 1.00 86.88 72 ARG A O 1
ATOM 548 N N . ILE A 1 73 ? -3.779 11.404 13.229 1.00 86.00 73 ILE A N 1
ATOM 549 C CA . ILE A 1 73 ? -4.449 10.366 14.020 1.00 86.00 73 ILE A CA 1
ATOM 550 C C . ILE A 1 73 ? -3.924 10.372 15.460 1.00 86.00 73 ILE A C 1
ATOM 552 O O . ILE A 1 73 ? -4.722 10.328 16.388 1.00 86.00 73 ILE A O 1
ATOM 556 N N . ASP A 1 74 ? -2.615 10.515 15.657 1.00 89.50 74 ASP A N 1
ATOM 557 C CA . ASP A 1 74 ? -2.000 10.605 16.988 1.00 89.50 74 ASP A CA 1
ATOM 558 C C . ASP A 1 74 ? -2.494 11.831 17.786 1.00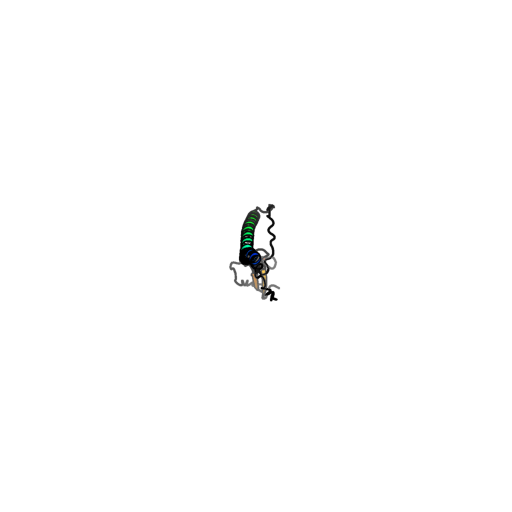 89.50 74 ASP A C 1
ATOM 560 O O . ASP A 1 74 ? -2.836 11.746 18.967 1.00 89.50 74 ASP A O 1
ATOM 564 N N . VAL A 1 75 ? -2.656 12.977 17.115 1.00 85.25 75 VAL A N 1
ATOM 565 C CA . VAL A 1 75 ? -3.249 14.182 17.725 1.00 85.25 75 VAL A CA 1
ATOM 566 C C . VAL A 1 75 ? -4.730 13.983 18.077 1.00 85.25 75 VAL A C 1
ATOM 568 O O . VAL A 1 75 ? -5.191 14.512 19.084 1.00 85.25 75 VAL A O 1
ATOM 571 N N . VAL A 1 76 ? -5.487 13.217 17.284 1.00 85.44 76 VAL A N 1
ATOM 572 C CA . VAL A 1 76 ? -6.879 12.857 17.619 1.00 85.44 76 VAL A CA 1
ATOM 573 C C . VAL A 1 76 ? -6.921 11.888 18.799 1.00 85.44 76 VAL A C 1
ATOM 575 O O . VAL A 1 76 ? -7.743 12.061 19.692 1.00 85.44 76 VAL A O 1
ATOM 578 N N . GLY A 1 77 ? -6.028 10.898 18.834 1.00 84.56 77 GLY A N 1
ATOM 579 C CA . GLY A 1 77 ? -5.957 9.906 19.911 1.00 84.56 77 GLY A CA 1
ATOM 580 C C . GLY A 1 77 ? -5.545 10.496 21.261 1.00 84.56 77 GLY A C 1
ATOM 581 O O . GLY A 1 77 ? -5.962 10.001 22.303 1.00 84.56 77 GLY A O 1
ATOM 582 N N . SER A 1 78 ? -4.773 11.583 21.249 1.00 87.56 78 SER A N 1
ATOM 583 C CA . SER A 1 78 ? -4.394 12.346 22.446 1.00 87.56 78 SER A CA 1
ATOM 584 C C . SER A 1 78 ? -5.368 13.482 22.796 1.00 87.56 78 SER A C 1
ATOM 586 O O . SER A 1 78 ? -5.156 14.192 23.784 1.00 87.56 78 SER A O 1
ATOM 588 N N . ALA A 1 79 ? -6.442 13.672 22.020 1.00 86.00 79 ALA A N 1
ATOM 589 C CA . ALA A 1 79 ? -7.426 14.712 22.287 1.00 86.00 79 ALA A CA 1
ATOM 590 C C . ALA A 1 79 ? -8.282 14.369 23.528 1.00 86.00 79 ALA A C 1
ATOM 592 O O . ALA A 1 79 ? -8.690 13.220 23.703 1.00 86.00 79 ALA A O 1
ATOM 593 N N . PRO A 1 80 ? -8.609 15.351 24.390 1.00 86.81 80 PRO A N 1
ATOM 594 C CA . PRO A 1 80 ? -9.502 15.130 25.525 1.00 86.81 80 PRO A CA 1
ATOM 595 C C . PRO A 1 80 ? -10.895 14.652 25.095 1.00 86.81 80 PRO A C 1
ATOM 597 O O . PRO A 1 80 ? -11.420 15.079 24.062 1.00 86.81 80 PRO A O 1
ATOM 600 N N . ASN A 1 81 ? -11.530 13.831 25.937 1.00 83.06 81 ASN A N 1
ATOM 601 C CA . ASN A 1 81 ? -12.883 13.324 25.699 1.00 83.06 81 ASN A CA 1
ATOM 602 C C . ASN A 1 81 ? -13.874 14.466 25.415 1.00 83.06 81 ASN A C 1
ATOM 604 O O . ASN A 1 81 ? -14.002 15.403 26.202 1.00 83.06 81 ASN A O 1
ATOM 608 N N . GLY A 1 82 ? -14.592 14.360 24.293 1.00 81.12 82 GLY A N 1
ATOM 609 C CA . GLY A 1 82 ? -15.573 15.356 23.846 1.00 81.12 82 GLY A CA 1
ATOM 610 C C . GLY A 1 82 ? -15.021 16.459 22.933 1.00 81.12 82 GLY A C 1
ATOM 611 O O . GLY A 1 82 ? -15.789 17.330 22.529 1.00 81.12 82 GLY A O 1
ATOM 612 N N . SER A 1 83 ? -13.732 16.430 22.575 1.00 78.69 83 SER A N 1
ATOM 613 C CA . SER A 1 83 ? -13.139 17.347 21.592 1.00 78.69 83 SER A CA 1
ATOM 614 C C . SER A 1 83 ? -13.184 16.761 20.176 1.00 78.69 83 SER A C 1
ATOM 616 O O . SER A 1 83 ? -12.712 15.651 19.940 1.00 78.69 83 SER A O 1
ATOM 618 N N . GLY A 1 84 ? -13.734 17.510 19.216 1.00 76.19 84 GLY A N 1
ATOM 619 C CA . GLY A 1 84 ? -13.656 17.184 17.790 1.00 76.19 84 GLY A CA 1
ATOM 620 C C . GLY A 1 84 ? -12.463 17.882 17.140 1.00 76.19 84 GLY A C 1
ATOM 621 O O . GLY A 1 84 ? -12.250 19.072 17.366 1.00 76.19 84 GLY A O 1
ATOM 622 N N . VAL A 1 85 ? -11.700 17.169 16.311 1.00 74.56 85 VAL A N 1
ATOM 623 C CA . VAL A 1 85 ? -10.550 17.736 15.592 1.00 74.56 85 VAL A CA 1
ATOM 624 C C . VAL A 1 85 ? -10.735 17.543 14.089 1.00 74.56 85 VAL A C 1
ATOM 626 O O . VAL A 1 85 ? -11.034 16.444 13.630 1.00 74.56 85 VAL A O 1
ATOM 629 N N . ALA A 1 86 ? -10.563 18.618 13.318 1.00 79.31 86 ALA A N 1
ATOM 630 C CA . ALA A 1 86 ? -10.653 18.611 11.862 1.00 79.31 86 ALA A CA 1
ATOM 631 C C . ALA A 1 86 ? -9.338 19.105 11.256 1.00 79.31 86 ALA A C 1
ATOM 633 O O . ALA A 1 86 ? -8.781 20.115 11.688 1.00 79.31 86 ALA A O 1
ATOM 634 N N . PHE A 1 87 ? -8.859 18.415 10.224 1.00 75.94 87 PHE A N 1
ATOM 635 C CA . PHE A 1 87 ? -7.651 18.791 9.496 1.00 75.94 87 PHE A CA 1
ATOM 636 C C . PHE A 1 87 ? -7.929 18.810 7.997 1.00 75.94 87 PHE A C 1
ATOM 638 O O . PHE A 1 87 ? -8.700 18.003 7.487 1.00 75.94 87 PHE A O 1
ATOM 645 N N . THR A 1 88 ? -7.270 19.717 7.281 1.00 76.31 88 THR A N 1
ATOM 646 C CA . THR A 1 88 ? -7.262 19.753 5.815 1.00 76.31 88 THR A CA 1
ATOM 647 C C . THR A 1 88 ? -5.848 19.451 5.345 1.00 76.31 88 THR A C 1
ATOM 649 O O . THR A 1 88 ? -4.912 20.141 5.749 1.00 76.31 88 THR A O 1
ATOM 652 N N . LEU A 1 89 ? -5.683 18.418 4.517 1.00 68.75 89 LEU A N 1
ATOM 653 C CA . LEU A 1 89 ? -4.402 18.093 3.893 1.00 68.75 89 LEU A CA 1
ATOM 654 C C . LEU A 1 89 ? -4.440 18.482 2.408 1.00 68.75 89 LEU A C 1
ATOM 656 O O . LEU A 1 89 ? -5.342 18.034 1.696 1.00 68.75 89 LEU A O 1
ATOM 660 N N . PRO A 1 90 ? -3.478 19.280 1.913 1.00 66.75 90 PRO A N 1
ATOM 661 C CA . PRO A 1 90 ? -3.316 19.504 0.485 1.00 66.75 90 PRO A CA 1
ATOM 662 C C . PRO A 1 90 ? -2.696 18.250 -0.141 1.00 66.75 90 PRO A C 1
ATOM 664 O O . PRO A 1 90 ? -1.480 18.071 -0.155 1.00 66.75 90 PRO A O 1
ATOM 667 N N . LEU A 1 91 ? -3.541 17.348 -0.632 1.00 64.12 91 LEU A N 1
ATOM 668 C CA . LEU A 1 91 ? -3.103 16.190 -1.404 1.00 64.12 91 LEU A CA 1
ATOM 669 C C . LEU A 1 91 ? -2.714 16.670 -2.808 1.00 64.12 91 LEU A C 1
ATOM 671 O O . LEU A 1 91 ? -3.575 17.032 -3.610 1.00 64.12 91 LEU A O 1
ATOM 675 N N . VAL A 1 92 ? -1.412 16.685 -3.113 1.00 64.88 92 VAL A N 1
ATOM 676 C CA . VAL A 1 92 ? -0.958 16.724 -4.509 1.00 64.88 92 VAL A CA 1
ATOM 677 C C . VAL A 1 92 ? -1.425 15.410 -5.110 1.00 64.88 92 VAL A C 1
ATOM 679 O O . VAL A 1 92 ? -1.021 14.352 -4.647 1.00 64.88 92 VAL A O 1
ATOM 682 N N . THR A 1 93 ? -2.347 15.490 -6.064 1.00 50.00 93 THR A N 1
ATOM 683 C CA . THR A 1 93 ? -2.988 14.354 -6.733 1.00 50.00 93 THR A CA 1
ATOM 684 C C . THR A 1 93 ? -1.927 13.371 -7.246 1.00 50.00 93 THR A C 1
ATOM 686 O O . THR A 1 93 ? -1.406 13.514 -8.350 1.00 50.00 93 THR A O 1
ATOM 689 N N . SER A 1 94 ? -1.609 12.364 -6.442 1.00 51.94 94 SER A N 1
ATOM 690 C CA . SER A 1 94 ? -1.089 11.089 -6.895 1.00 51.94 94 SER A CA 1
ATOM 691 C C . SER A 1 94 ? -2.285 10.154 -6.898 1.00 51.94 94 SER A C 1
ATOM 693 O O . SER A 1 94 ? -2.875 9.841 -5.863 1.00 51.94 94 SER A O 1
ATOM 695 N N . THR A 1 95 ? -2.730 9.768 -8.089 1.00 50.06 95 THR A N 1
ATOM 696 C CA . THR A 1 95 ? -3.720 8.705 -8.207 1.00 50.06 95 THR A CA 1
ATOM 697 C C . THR A 1 95 ? -3.120 7.468 -7.549 1.00 50.06 95 THR A C 1
ATOM 699 O O . THR A 1 95 ? -2.127 6.939 -8.049 1.00 50.06 95 THR A O 1
ATOM 702 N N . LEU A 1 96 ? -3.695 7.026 -6.427 1.00 50.75 96 LEU A N 1
ATOM 703 C CA . LEU A 1 96 ? -3.429 5.715 -5.841 1.00 50.75 96 LEU A CA 1
ATOM 704 C C . LEU A 1 96 ? -3.960 4.668 -6.826 1.00 50.75 96 LEU A C 1
ATOM 706 O O . LEU A 1 96 ? -5.069 4.157 -6.683 1.00 50.75 96 LEU A O 1
ATOM 710 N N . ARG A 1 97 ? -3.219 4.426 -7.910 1.00 53.31 97 ARG A N 1
ATOM 711 C CA . ARG A 1 97 ? -3.535 3.349 -8.838 1.00 53.31 97 ARG A CA 1
ATOM 712 C C . ARG A 1 97 ? -3.272 2.059 -8.076 1.00 53.31 97 ARG A C 1
ATOM 714 O O . ARG A 1 97 ? -2.178 1.871 -7.554 1.00 53.31 97 ARG A O 1
ATOM 721 N N . SER A 1 98 ? -4.292 1.213 -7.971 1.00 47.97 98 SER A N 1
ATOM 722 C CA . SER A 1 98 ? -4.126 -0.133 -7.432 1.00 47.97 98 SER A CA 1
ATOM 723 C C . SER A 1 98 ? -3.003 -0.817 -8.217 1.00 47.97 98 SER A C 1
ATOM 725 O O . SER A 1 98 ? -3.008 -0.799 -9.451 1.00 47.97 98 SER A O 1
ATOM 727 N N . LEU A 1 99 ? -1.991 -1.307 -7.504 1.00 58.38 99 LEU A N 1
ATOM 728 C CA . LEU A 1 99 ? -0.917 -2.092 -8.094 1.00 58.38 99 LEU A CA 1
ATOM 729 C C . LEU A 1 99 ? -1.518 -3.441 -8.489 1.00 58.38 99 LEU A C 1
ATOM 731 O O . LEU A 1 99 ? -1.873 -4.242 -7.624 1.00 58.38 99 LEU A O 1
ATOM 735 N N . ASP A 1 100 ? -1.664 -3.670 -9.792 1.00 54.81 100 ASP A N 1
ATOM 736 C CA . ASP A 1 100 ? -2.054 -4.978 -10.309 1.00 54.81 100 ASP A CA 1
ATOM 737 C C . ASP A 1 100 ? -0.962 -5.977 -9.886 1.00 54.81 100 ASP A C 1
ATOM 739 O O . ASP A 1 100 ? 0.222 -5.722 -10.104 1.00 54.81 100 ASP A O 1
ATOM 743 N N . MET A 1 101 ? -1.351 -7.074 -9.228 1.00 56.41 101 MET A N 1
ATOM 744 C CA . MET A 1 101 ? -0.471 -8.078 -8.594 1.00 56.41 101 MET A CA 1
ATOM 745 C C . MET A 1 101 ? 0.193 -7.720 -7.246 1.00 56.41 101 MET A C 1
ATOM 747 O O . MET A 1 101 ? 1.116 -8.430 -6.841 1.00 56.41 101 MET A O 1
ATOM 751 N N . VAL A 1 102 ? -0.256 -6.701 -6.499 1.00 63.09 102 VAL A N 1
ATOM 752 C CA . VAL A 1 102 ? 0.218 -6.543 -5.107 1.00 63.09 102 VAL A CA 1
ATOM 753 C C . VAL A 1 102 ? -0.583 -7.428 -4.153 1.00 63.09 102 VAL A C 1
ATOM 755 O O . VAL A 1 102 ? -1.805 -7.312 -4.029 1.00 63.09 102 VAL A O 1
ATOM 758 N N . GLU A 1 103 ? 0.108 -8.326 -3.458 1.00 56.75 103 GLU A N 1
ATOM 759 C CA . GLU A 1 103 ? -0.515 -9.139 -2.421 1.00 56.75 103 GLU A CA 1
ATOM 760 C C . GLU A 1 103 ? -0.812 -8.255 -1.203 1.00 56.75 103 GLU A C 1
ATOM 762 O O . GLU A 1 103 ? 0.087 -7.784 -0.505 1.00 56.75 103 GLU A O 1
ATOM 767 N N . THR A 1 104 ? -2.098 -7.970 -0.991 1.00 63.03 104 THR A N 1
ATOM 768 C CA . THR A 1 104 ? -2.566 -7.136 0.118 1.00 63.03 104 THR A CA 1
ATOM 769 C C . THR A 1 104 ? -2.980 -8.030 1.274 1.00 63.03 104 THR A C 1
ATOM 771 O O . THR A 1 104 ? -4.052 -8.633 1.261 1.00 63.03 104 THR A O 1
ATOM 774 N N . TRP A 1 105 ? -2.135 -8.090 2.299 1.00 51.75 105 TRP A N 1
ATOM 775 C CA . TRP A 1 105 ? -2.449 -8.768 3.551 1.00 51.75 105 TRP A CA 1
ATOM 776 C C . TRP A 1 105 ? -3.125 -7.781 4.504 1.00 51.75 105 TRP A C 1
ATOM 778 O O . TRP A 1 105 ? -2.477 -6.930 5.111 1.00 51.75 105 TRP A O 1
ATOM 788 N N . THR A 1 106 ? -4.446 -7.875 4.635 1.00 50.94 106 THR A N 1
ATOM 789 C CA . THR A 1 106 ? -5.197 -7.133 5.652 1.00 50.94 106 THR A CA 1
ATOM 790 C C . THR A 1 106 ? -5.289 -7.983 6.913 1.00 50.94 106 THR A C 1
ATOM 792 O O . THR A 1 106 ? -6.157 -8.842 7.035 1.00 50.94 106 THR A O 1
ATOM 795 N N . ILE A 1 107 ? -4.373 -7.755 7.855 1.00 61.53 107 ILE A N 1
ATOM 796 C CA . ILE A 1 107 ? -4.458 -8.332 9.198 1.00 61.53 107 ILE A CA 1
ATOM 797 C C . ILE A 1 107 ? -5.268 -7.357 10.047 1.00 61.53 107 ILE A C 1
ATOM 799 O O . ILE A 1 107 ? -4.773 -6.312 10.465 1.00 61.53 107 ILE A O 1
ATOM 803 N N . GLN A 1 108 ? -6.540 -7.683 10.247 1.00 49.62 108 GLN A N 1
ATOM 804 C CA . GLN A 1 108 ? -7.410 -6.985 11.185 1.00 49.62 108 GLN A CA 1
ATOM 805 C C . GLN A 1 108 ? -7.407 -7.755 12.501 1.00 49.62 108 GLN A C 1
ATOM 807 O O . GLN A 1 108 ? -7.846 -8.900 12.558 1.00 49.62 108 GLN A O 1
ATOM 812 N N . ALA A 1 109 ? -6.901 -7.116 13.549 1.00 51.88 109 ALA A N 1
ATOM 813 C CA . ALA A 1 109 ? -7.193 -7.487 14.920 1.00 51.88 109 ALA A CA 1
ATOM 814 C C . ALA A 1 109 ? -8.146 -6.421 15.454 1.00 51.88 109 ALA A C 1
ATOM 816 O O . ALA A 1 109 ? -7.809 -5.235 15.472 1.00 51.88 109 ALA A O 1
ATOM 817 N N . ASP A 1 110 ? -9.349 -6.842 15.825 1.00 45.84 110 ASP A N 1
ATOM 818 C CA . ASP A 1 110 ? -10.234 -6.006 16.617 1.00 45.84 110 ASP A CA 1
ATOM 819 C C . ASP A 1 110 ? -9.577 -5.808 17.990 1.00 45.84 110 ASP A C 1
ATOM 821 O O . ASP A 1 110 ? -9.391 -6.760 18.746 1.00 45.84 110 ASP A O 1
ATOM 825 N N . LEU A 1 111 ? -9.147 -4.580 18.272 1.00 57.94 111 LEU A N 1
ATOM 826 C CA . LEU A 1 111 ? -8.647 -4.168 19.582 1.00 57.94 111 LEU A CA 1
ATOM 827 C C . LEU A 1 111 ? -9.683 -3.307 20.312 1.00 57.94 111 LEU A C 1
ATOM 829 O O . LEU A 1 111 ? -9.290 -2.498 21.148 1.00 57.94 111 LEU A O 1
ATOM 833 N N . PHE A 1 112 ? -10.985 -3.429 20.019 1.00 51.44 112 PHE A N 1
ATOM 834 C CA . PHE A 1 112 ? -12.015 -2.875 20.895 1.00 51.44 112 PHE A CA 1
ATOM 835 C C . PHE A 1 112 ? -13.436 -3.394 20.604 1.00 51.44 112 PHE A C 1
ATOM 837 O O . PHE A 1 112 ? -14.122 -2.898 19.712 1.00 51.44 112 PHE A O 1
ATOM 844 N N . GLY A 1 113 ? -13.958 -4.269 21.469 1.00 56.53 113 GLY A N 1
ATOM 845 C CA . GLY A 1 113 ? -15.383 -4.599 21.451 1.00 56.53 113 GLY A CA 1
ATOM 846 C C . GLY A 1 113 ?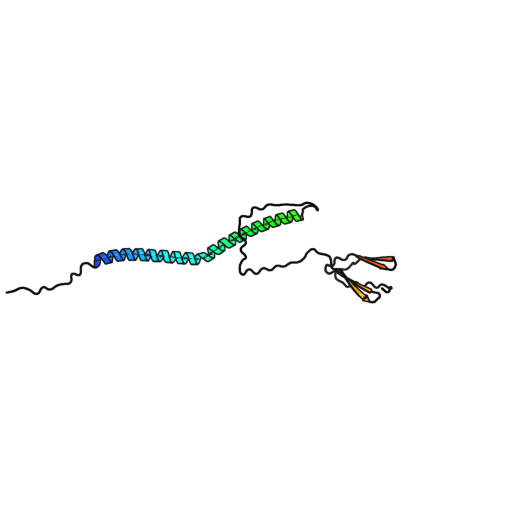 -15.769 -5.702 22.426 1.00 56.53 113 GLY A C 1
ATOM 847 O O . GLY A 1 113 ? -15.430 -6.850 22.196 1.00 56.53 113 GLY A O 1
ATOM 848 N N . LEU A 1 114 ? -16.480 -5.313 23.494 1.00 59.44 114 LEU A N 1
ATOM 849 C CA . LEU A 1 114 ? -17.230 -6.132 24.463 1.00 59.44 114 LEU A CA 1
ATOM 850 C C . LEU A 1 114 ? -16.623 -7.504 24.785 1.00 59.44 114 LEU A C 1
ATOM 852 O O . LEU A 1 114 ? -16.821 -8.474 24.059 1.00 59.44 114 LEU A O 1
ATOM 856 N N . ASP A 1 115 ? -15.966 -7.583 25.942 1.00 65.06 115 ASP A N 1
ATOM 857 C CA . ASP A 1 115 ? -15.580 -8.850 26.556 1.00 65.06 115 ASP A CA 1
ATOM 858 C C . ASP A 1 115 ? -16.731 -9.866 26.486 1.00 65.06 115 ASP A C 1
ATOM 860 O O . ASP A 1 115 ? -17.812 -9.658 27.048 1.00 65.06 115 ASP A O 1
ATOM 864 N N . ARG A 1 116 ? -16.511 -10.954 25.743 1.00 69.38 116 ARG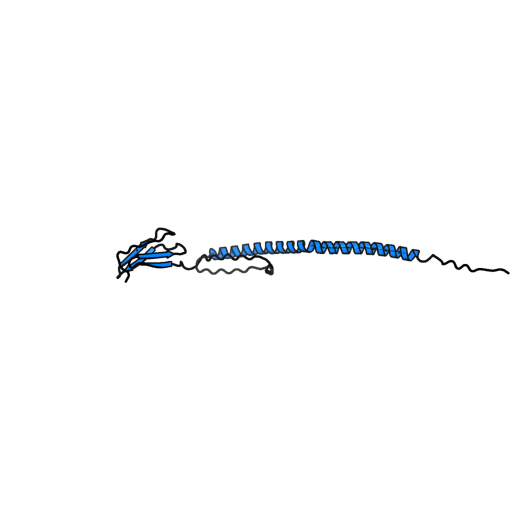 A N 1
ATOM 865 C CA . ARG A 1 116 ? -17.472 -12.044 25.629 1.00 69.38 116 ARG A CA 1
ATOM 866 C C . ARG A 1 116 ? -17.258 -12.983 26.804 1.00 69.38 116 ARG A C 1
ATOM 868 O O . ARG A 1 116 ? -16.363 -13.827 26.781 1.00 69.38 116 ARG A O 1
ATOM 875 N N . VAL A 1 117 ? -18.126 -12.832 27.798 1.00 72.62 117 VAL A N 1
ATOM 876 C CA . VAL A 1 117 ? -18.220 -13.724 28.952 1.00 72.62 117 VAL A CA 1
ATOM 877 C C . VAL A 1 117 ? -19.170 -14.872 28.620 1.00 72.62 117 VAL A C 1
ATOM 879 O O . VAL A 1 117 ? -20.329 -14.651 28.264 1.00 72.62 117 VAL A O 1
ATOM 882 N N . GLU A 1 118 ? -18.678 -16.101 28.728 1.00 76.75 118 GLU A N 1
ATOM 883 C CA . GLU A 1 118 ? -19.466 -17.325 28.606 1.00 76.75 118 GLU A CA 1
ATOM 884 C C . GLU A 1 118 ? -19.628 -17.956 29.990 1.00 76.75 118 GLU A C 1
ATOM 886 O O . GLU A 1 118 ? -18.649 -18.160 30.709 1.00 76.75 118 GLU A O 1
ATOM 891 N N . VAL A 1 119 ? -20.878 -18.235 30.370 1.00 77.00 119 VAL A N 1
ATOM 892 C CA . VAL A 1 119 ? -21.225 -18.915 31.621 1.00 77.00 119 VAL A CA 1
ATOM 893 C C . VAL A 1 119 ? -21.782 -20.282 31.262 1.00 77.00 119 VAL A C 1
ATOM 895 O O . VAL A 1 119 ? -22.823 -20.377 30.610 1.00 77.00 119 VAL A O 1
ATOM 898 N N . ASN A 1 120 ? -21.091 -21.332 31.686 1.00 79.62 120 ASN A N 1
ATOM 899 C CA . ASN A 1 120 ? -21.501 -22.709 31.463 1.00 79.62 120 ASN A CA 1
ATOM 900 C C . ASN A 1 120 ? -21.911 -23.352 32.789 1.00 79.62 120 ASN A C 1
ATOM 902 O O . ASN A 1 120 ? -21.189 -23.276 33.780 1.00 79.62 120 ASN A O 1
ATOM 906 N N . ILE A 1 121 ? -23.071 -24.000 32.823 1.00 79.00 121 ILE A N 1
ATOM 907 C CA . ILE A 1 121 ? -23.535 -24.716 34.014 1.00 79.00 121 ILE A CA 1
ATOM 908 C C . ILE A 1 121 ? -22.905 -26.109 33.982 1.00 79.00 121 ILE A C 1
ATOM 910 O O . ILE A 1 121 ? -23.209 -26.911 33.101 1.00 79.00 121 ILE A O 1
ATOM 914 N N . VAL A 1 122 ? -22.021 -26.397 34.937 1.00 75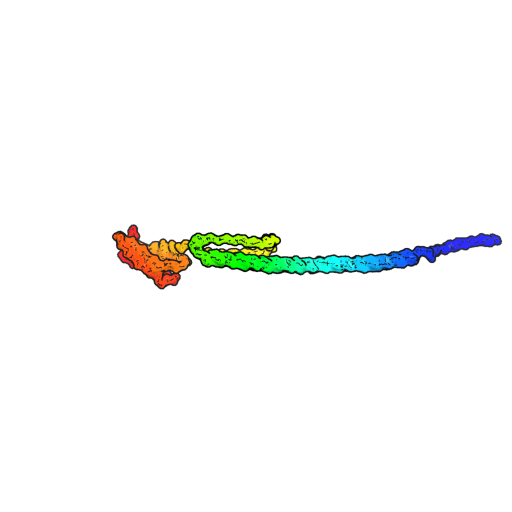.62 122 VAL A N 1
ATOM 915 C CA . VAL A 1 122 ? -21.309 -27.683 35.013 1.00 75.62 122 VAL A CA 1
ATOM 916 C C . VAL A 1 122 ? -22.208 -28.747 35.644 1.00 75.62 122 VAL A C 1
ATOM 918 O O . VAL A 1 122 ? -22.219 -29.898 35.207 1.00 75.62 122 VAL A O 1
ATOM 921 N N . ASN A 1 123 ? -22.981 -28.373 36.665 1.00 78.00 123 ASN A N 1
ATOM 922 C CA . ASN A 1 123 ? -23.978 -29.220 37.321 1.00 78.00 123 ASN A CA 1
ATOM 923 C C . ASN A 1 123 ? -24.980 -28.348 38.113 1.00 78.00 123 ASN A C 1
ATOM 925 O O . ASN A 1 123 ? -24.966 -27.126 38.005 1.00 78.00 123 ASN A O 1
ATOM 929 N N . ALA A 1 124 ? -25.847 -28.965 38.924 1.00 74.94 124 ALA A N 1
ATOM 930 C CA . ALA A 1 124 ? -26.846 -28.242 39.719 1.00 74.94 124 ALA A CA 1
ATOM 931 C C . ALA A 1 124 ? -26.249 -27.290 40.776 1.00 74.94 124 ALA A C 1
ATOM 933 O O . ALA A 1 124 ? -26.967 -26.432 41.272 1.00 74.94 124 ALA A O 1
ATOM 934 N N . THR A 1 125 ? -24.968 -27.424 41.123 1.00 76.56 125 THR A N 1
ATOM 935 C CA . THR A 1 125 ? -24.300 -26.702 42.219 1.00 76.56 125 THR A CA 1
ATOM 936 C C . THR A 1 125 ? -23.091 -25.872 41.773 1.00 76.56 125 THR A C 1
ATOM 938 O O . THR A 1 125 ? -22.544 -25.101 42.559 1.00 76.56 125 THR A O 1
ATOM 941 N N . ALA A 1 126 ? -22.671 -25.989 40.513 1.00 70.25 126 ALA A N 1
ATOM 942 C CA . ALA A 1 126 ? -21.451 -25.388 39.993 1.00 70.25 126 ALA A CA 1
ATOM 943 C C . ALA A 1 126 ? -21.649 -24.826 38.584 1.00 70.25 126 ALA A C 1
ATOM 945 O O . ALA A 1 126 ? -22.273 -25.435 37.708 1.00 70.25 126 ALA A O 1
ATOM 946 N N . PHE A 1 127 ? -21.032 -23.673 38.360 1.00 72.25 127 PHE A N 1
ATOM 947 C CA . PHE A 1 127 ? -20.948 -23.006 37.071 1.00 72.25 127 PHE A CA 1
ATOM 948 C C . PHE A 1 127 ? -19.492 -22.612 36.799 1.00 72.25 127 PHE A C 1
ATOM 950 O O . PHE A 1 127 ? -18.716 -22.344 37.718 1.00 72.25 127 PHE A O 1
ATOM 957 N N . GLU A 1 128 ? -19.134 -22.594 35.524 1.00 76.81 128 GLU A N 1
ATOM 958 C CA . GLU A 1 128 ? -17.845 -22.162 35.003 1.00 76.81 128 GLU A CA 1
ATOM 959 C C . GLU A 1 128 ? -18.041 -20.836 34.270 1.00 76.81 128 GLU A C 1
ATOM 961 O O . GLU A 1 128 ? -19.016 -20.658 33.536 1.00 76.81 128 GLU A O 1
ATOM 966 N N . ILE A 1 129 ? -17.116 -19.900 34.476 1.00 75.44 129 ILE A N 1
ATOM 967 C CA . ILE A 1 129 ? -17.116 -18.609 33.789 1.00 75.44 129 ILE A CA 1
ATOM 968 C C . ILE A 1 129 ? -15.789 -18.458 33.063 1.00 75.44 129 ILE A C 1
ATOM 970 O O . ILE A 1 129 ? -14.726 -18.573 33.674 1.00 75.44 129 ILE A O 1
ATOM 974 N N . SER A 1 130 ? -15.867 -18.165 31.769 1.00 75.62 130 SER A N 1
ATOM 975 C CA . SER A 1 130 ? -14.710 -17.894 30.923 1.00 75.62 130 SER A CA 1
ATOM 976 C C . SER A 1 130 ? -14.895 -16.574 30.180 1.00 75.62 130 SER A C 1
ATOM 978 O O . SER A 1 130 ? -15.991 -16.258 29.716 1.00 75.62 130 SER A O 1
ATOM 980 N N . SER A 1 131 ? -13.821 -15.794 30.071 1.00 71.81 131 SER A N 1
ATOM 981 C CA . SER A 1 131 ? -13.755 -14.591 29.238 1.00 71.81 131 SER A CA 1
ATOM 982 C C . SER A 1 131 ? -12.696 -14.800 28.174 1.00 71.81 131 SER A C 1
ATOM 984 O O . SER A 1 131 ? -11.576 -15.212 28.474 1.00 71.81 131 SER A O 1
ATOM 986 N N . GLN A 1 132 ? -13.050 -14.496 26.927 1.00 71.00 132 GLN A N 1
ATOM 987 C CA . GLN A 1 132 ? -12.136 -14.664 25.797 1.00 71.00 132 GLN A CA 1
ATOM 988 C C . GLN A 1 132 ? -10.958 -13.683 25.824 1.00 71.00 132 GLN A C 1
ATOM 990 O O . GLN A 1 132 ? -9.934 -13.966 25.211 1.00 71.00 132 GLN A O 1
ATOM 995 N N . ASN A 1 133 ? -11.102 -12.550 26.516 1.00 64.62 133 ASN A N 1
ATOM 996 C CA . ASN A 1 133 ? -10.076 -11.509 26.603 1.00 64.62 133 ASN A CA 1
ATOM 997 C C . ASN A 1 133 ? -9.483 -11.380 28.015 1.00 64.62 133 ASN A C 1
ATOM 999 O O . ASN A 1 133 ? -8.790 -10.412 28.312 1.00 64.62 133 ASN A O 1
ATOM 1003 N N . GLU A 1 134 ? -9.785 -12.344 28.891 1.00 72.81 134 GLU A N 1
ATOM 1004 C CA . GLU A 1 134 ? -9.255 -12.443 30.253 1.00 72.81 134 GLU A CA 1
ATOM 1005 C C . GLU A 1 134 ? -9.493 -11.186 31.119 1.00 72.81 134 GLU A C 1
ATOM 1007 O O . GLU A 1 134 ? -8.707 -10.864 32.010 1.00 72.81 134 GLU A O 1
ATOM 1012 N N . THR A 1 135 ? -10.597 -10.469 30.883 1.00 72.44 135 THR A N 1
ATOM 1013 C CA . THR A 1 135 ? -10.901 -9.183 31.544 1.00 72.44 135 THR A CA 1
ATOM 1014 C C . THR A 1 135 ? -11.816 -9.286 32.768 1.00 72.44 135 THR A C 1
ATOM 1016 O O . THR A 1 135 ? -12.118 -8.268 33.395 1.00 72.44 135 THR A O 1
ATOM 1019 N N . ILE A 1 136 ? -12.250 -10.489 33.153 1.00 73.69 136 ILE A N 1
ATOM 1020 C CA . ILE A 1 136 ? -13.108 -10.688 34.331 1.00 73.69 136 ILE A CA 1
ATOM 1021 C C . ILE A 1 136 ? -12.318 -10.399 35.612 1.00 73.69 136 ILE A C 1
ATOM 1023 O O . ILE A 1 136 ? -11.310 -11.043 35.889 1.00 73.69 136 ILE A O 1
ATOM 1027 N N . SER A 1 137 ? -12.819 -9.470 36.429 1.00 76.44 137 SER A N 1
ATOM 1028 C CA . SER A 1 137 ? -12.225 -9.104 37.722 1.00 76.44 137 SER A CA 1
ATOM 1029 C C . SER A 1 137 ? -13.026 -9.610 38.928 1.00 76.44 137 SER A C 1
ATOM 1031 O O . SER A 1 137 ? -12.442 -9.988 39.947 1.00 76.44 137 SER A O 1
ATOM 1033 N N . SER A 1 138 ? -14.356 -9.673 38.822 1.00 77.94 138 SER A N 1
ATOM 1034 C CA . SER A 1 138 ? -15.236 -10.196 39.869 1.00 77.94 138 SER A CA 1
ATOM 1035 C C . SER A 1 138 ? -16.506 -10.836 39.303 1.00 77.94 138 SER A C 1
ATOM 1037 O O . SER A 1 138 ? -16.933 -10.548 38.186 1.00 77.94 138 SER A O 1
ATOM 1039 N N . VAL A 1 139 ? -17.104 -11.724 40.097 1.00 78.94 139 VAL A N 1
ATOM 1040 C CA . VAL A 1 139 ? -18.364 -12.421 39.819 1.00 78.94 139 VAL A CA 1
ATOM 1041 C C . VAL A 1 139 ? -19.296 -12.209 41.006 1.00 78.94 139 VAL A C 1
ATOM 1043 O O . VAL A 1 139 ? -18.909 -12.465 42.146 1.00 78.94 139 VAL A O 1
ATOM 1046 N N . GLU A 1 140 ? -20.527 -11.771 40.752 1.00 80.06 140 GLU A N 1
ATOM 1047 C CA . GLU A 1 140 ? -21.557 -11.603 41.780 1.00 80.06 140 GLU A CA 1
ATOM 1048 C C . GLU A 1 140 ? -22.680 -12.621 41.581 1.00 80.06 140 GLU A C 1
ATOM 1050 O O . GLU A 1 140 ? -23.335 -12.650 40.541 1.00 80.06 140 GLU A O 1
ATOM 1055 N N . VAL A 1 141 ? -22.906 -13.458 42.593 1.00 77.62 141 VAL A N 1
ATOM 1056 C CA . VAL A 1 141 ? -23.977 -14.460 42.609 1.00 77.62 141 VAL A CA 1
ATOM 1057 C C . VAL A 1 141 ? -25.044 -14.010 43.597 1.00 77.62 141 VAL A C 1
ATOM 1059 O O . VAL A 1 141 ? -24.746 -13.782 44.770 1.00 77.62 141 VAL A O 1
ATOM 1062 N N . SER A 1 142 ? -26.289 -13.897 43.133 1.00 79.56 142 SER A N 1
ATOM 1063 C CA . SER A 1 142 ? -27.453 -13.594 43.971 1.00 79.56 142 SER A CA 1
ATOM 1064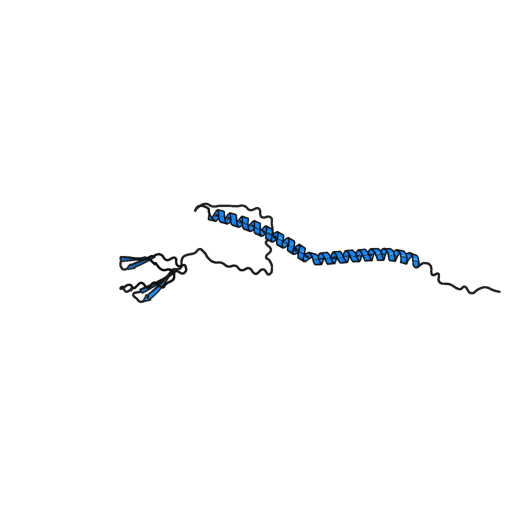 C C . SER A 1 142 ? -28.309 -14.846 44.138 1.00 79.56 142 SER A C 1
ATOM 1066 O O . SER A 1 142 ? -28.769 -15.413 43.148 1.00 79.56 142 SER A O 1
ATOM 1068 N N . ASN A 1 143 ? -28.523 -15.275 45.382 1.00 77.38 143 ASN A N 1
ATOM 1069 C CA . ASN A 1 143 ? -29.437 -16.365 45.719 1.00 77.38 143 ASN A CA 1
ATOM 1070 C C . ASN A 1 143 ? -30.369 -15.903 46.846 1.00 77.38 143 ASN A C 1
ATOM 1072 O O . ASN A 1 143 ? -29.895 -15.518 47.913 1.00 77.38 143 ASN A O 1
ATOM 1076 N N . ASP A 1 144 ? -31.675 -15.887 46.571 1.00 78.94 144 ASP A N 1
ATOM 1077 C CA . ASP A 1 144 ? -32.736 -15.495 47.513 1.00 78.94 144 ASP A CA 1
ATOM 1078 C C . ASP A 1 144 ? -32.452 -14.172 48.264 1.00 78.94 144 ASP A C 1
ATOM 1080 O O . ASP A 1 144 ? -32.656 -14.028 49.467 1.00 78.94 144 ASP A O 1
ATOM 1084 N N . GLY A 1 145 ? -31.896 -13.189 47.544 1.00 79.69 145 GLY A N 1
ATOM 1085 C CA . GLY A 1 145 ? -31.557 -11.865 48.080 1.00 79.69 145 GLY A CA 1
ATOM 1086 C C . GLY A 1 145 ? -30.205 -11.766 48.799 1.00 79.69 145 GLY A C 1
ATOM 1087 O O . GLY A 1 145 ? -29.803 -10.661 49.168 1.00 79.69 145 GLY A O 1
ATOM 1088 N N . ILE A 1 146 ? -29.470 -12.869 48.963 1.00 77.12 146 ILE A N 1
ATOM 1089 C CA . ILE A 1 146 ? -28.093 -12.864 49.471 1.00 77.12 146 ILE A CA 1
ATOM 1090 C C . ILE A 1 146 ? -27.130 -12.734 48.287 1.00 77.12 146 ILE A C 1
ATOM 1092 O O . ILE A 1 146 ? -27.026 -13.641 47.461 1.00 77.12 146 ILE A O 1
ATOM 1096 N N . LEU A 1 147 ? -26.394 -11.620 48.232 1.00 79.56 147 LEU A N 1
ATOM 1097 C CA . LEU A 1 147 ? -25.311 -11.418 47.268 1.00 79.56 147 LEU A CA 1
ATOM 1098 C C . LEU A 1 147 ? -23.984 -11.958 47.810 1.00 79.56 147 LEU A C 1
ATOM 1100 O O . LEU A 1 147 ? -23.584 -11.650 48.936 1.00 79.56 147 LEU A O 1
ATOM 1104 N N . ARG A 1 148 ? -23.280 -12.733 46.983 1.00 78.69 148 ARG A N 1
ATOM 1105 C CA . ARG A 1 148 ? -21.903 -13.179 47.218 1.00 78.69 148 ARG A CA 1
ATOM 1106 C C . ARG A 1 148 ? -21.016 -12.714 46.069 1.00 78.69 148 ARG A C 1
ATOM 1108 O O . ARG A 1 148 ? -21.277 -13.053 44.919 1.00 78.69 148 ARG A O 1
ATOM 1115 N N . THR A 1 149 ? -19.961 -11.975 46.396 1.00 79.12 149 THR A N 1
ATOM 1116 C CA . THR A 1 149 ? -18.966 -11.494 45.430 1.00 79.12 149 THR A CA 1
ATOM 1117 C C . THR A 1 149 ? -17.707 -12.348 45.518 1.00 79.12 149 THR A C 1
ATOM 1119 O O . THR A 1 149 ? -17.142 -12.527 46.599 1.00 79.12 149 THR A O 1
ATOM 1122 N N . TYR A 1 150 ? -17.255 -12.851 44.375 1.00 77.94 150 TYR A N 1
ATOM 1123 C CA . TYR A 1 150 ? -16.035 -13.630 44.225 1.00 77.94 150 TYR A CA 1
ATOM 1124 C C . TYR A 1 150 ? -15.058 -12.861 43.339 1.00 77.94 150 TYR A C 1
ATOM 1126 O O . TYR A 1 150 ? -15.394 -12.486 42.218 1.00 77.94 150 TYR A O 1
ATOM 1134 N N . ASN A 1 151 ? -13.846 -12.622 43.834 1.00 76.12 151 ASN A N 1
ATOM 1135 C CA . ASN A 1 151 ? -12.789 -11.999 43.039 1.00 76.12 151 ASN A CA 1
ATOM 1136 C C . ASN A 1 151 ? -12.084 -13.072 42.208 1.00 76.12 151 ASN A C 1
ATOM 1138 O O . ASN A 1 151 ? -11.677 -14.101 42.754 1.00 76.12 151 ASN A O 1
ATOM 1142 N N . VAL A 1 152 ? -11.913 -12.825 40.910 1.00 73.25 152 VAL A N 1
ATOM 1143 C CA . VAL A 1 152 ? -11.225 -13.750 40.003 1.00 73.25 152 VAL A CA 1
ATOM 1144 C C . VAL A 1 152 ? -9.745 -13.377 39.984 1.00 73.25 152 VAL A C 1
ATOM 1146 O O . VAL A 1 152 ? -9.375 -12.289 39.555 1.00 73.25 152 VAL A O 1
ATOM 1149 N N . THR A 1 153 ? -8.894 -14.247 40.533 1.00 63.78 153 THR A N 1
ATOM 1150 C CA . THR A 1 153 ? -7.472 -13.942 40.783 1.00 63.78 153 THR A CA 1
ATOM 1151 C C . THR A 1 153 ? -6.500 -14.638 39.834 1.00 63.78 153 THR A C 1
ATOM 1153 O O . THR A 1 153 ? -5.305 -14.347 39.902 1.00 63.78 153 THR A O 1
ATOM 1156 N N . SER A 1 154 ? -6.963 -15.521 38.938 1.00 56.34 154 SER A N 1
ATOM 1157 C CA . SER A 1 154 ? -6.100 -16.102 37.905 1.00 56.34 154 SER A CA 1
ATOM 1158 C C . SER A 1 154 ? -6.672 -15.963 36.499 1.00 56.34 154 SER A C 1
ATOM 1160 O O . SER A 1 154 ? -7.851 -16.185 36.232 1.00 56.34 154 SER A O 1
ATOM 1162 N N . ILE A 1 155 ? -5.763 -15.579 35.616 1.00 54.03 155 ILE A N 1
ATOM 1163 C CA . ILE A 1 155 ? -5.911 -15.426 34.179 1.00 54.03 155 ILE A CA 1
ATOM 1164 C C . ILE A 1 155 ? -5.675 -16.813 33.552 1.00 54.03 155 ILE A C 1
ATOM 1166 O O . ILE A 1 155 ? -4.698 -17.480 33.903 1.00 54.03 155 ILE A O 1
ATOM 1170 N N . GLY A 1 156 ? -6.581 -17.277 32.685 1.00 51.59 156 GLY A N 1
ATOM 1171 C CA . GLY A 1 156 ? -6.386 -18.495 31.885 1.00 51.59 156 GLY A CA 1
ATOM 1172 C C . GLY A 1 156 ? -6.544 -19.845 32.607 1.00 51.59 156 GLY A C 1
ATOM 1173 O O . GLY A 1 156 ? -5.899 -20.822 32.229 1.00 51.59 156 GLY A O 1
ATOM 1174 N N . SER A 1 157 ? -7.366 -19.956 33.656 1.00 44.81 157 SER A N 1
ATOM 1175 C CA . SER A 1 157 ? -7.697 -21.251 34.286 1.00 44.81 157 SER A CA 1
ATOM 1176 C C . SER A 1 157 ? -9.193 -21.370 34.570 1.00 44.81 157 SER A C 1
ATOM 1178 O O . SER A 1 157 ? -9.826 -20.386 34.934 1.00 44.81 157 SER A O 1
ATOM 1180 N N . ALA A 1 158 ? -9.750 -22.574 34.407 1.00 47.84 158 ALA A N 1
ATOM 1181 C CA . ALA A 1 158 ? -11.137 -22.881 34.745 1.00 47.84 158 ALA A CA 1
ATOM 1182 C C . ALA A 1 158 ? -11.374 -22.652 36.246 1.00 47.84 158 ALA A C 1
ATOM 1184 O O . ALA A 1 158 ? -10.778 -23.327 37.091 1.00 47.84 158 ALA A O 1
ATOM 1185 N N . HIS A 1 159 ? -12.236 -21.692 36.576 1.00 55.97 159 HIS A N 1
ATOM 1186 C CA . HIS A 1 159 ? -12.634 -21.407 37.953 1.00 55.97 159 HIS A CA 1
ATOM 1187 C C . HIS A 1 159 ? -13.920 -22.170 38.260 1.00 55.97 159 HIS A C 1
ATOM 1189 O O . HIS A 1 159 ? -14.986 -21.828 37.755 1.00 55.97 159 HIS A O 1
ATOM 1195 N N . SER A 1 160 ? -13.815 -23.223 39.074 1.00 50.56 160 SER A N 1
ATOM 1196 C CA . SER A 1 160 ? -14.971 -23.968 39.579 1.00 50.56 160 SER A CA 1
ATOM 1197 C C . SER A 1 160 ? -15.411 -23.366 40.906 1.00 50.56 160 SER A C 1
ATOM 1199 O O . SER A 1 160 ? -14.716 -23.505 41.915 1.00 50.56 160 SER A O 1
ATOM 1201 N N . PHE A 1 161 ? -16.572 -22.718 40.919 1.00 58.03 161 PHE A N 1
ATOM 1202 C CA . PHE A 1 161 ? -17.214 -22.288 42.156 1.00 58.03 161 PHE A CA 1
ATOM 1203 C C . PHE A 1 161 ? -18.097 -23.429 42.663 1.00 58.03 161 PHE A C 1
ATOM 1205 O O . PHE A 1 161 ? -19.115 -23.743 42.052 1.00 58.03 161 PHE A O 1
ATOM 1212 N N . ASP A 1 162 ? -17.686 -24.072 43.757 1.00 52.06 162 ASP A N 1
ATOM 1213 C CA . ASP A 1 162 ? -18.511 -25.069 44.440 1.00 52.06 162 ASP A CA 1
ATOM 1214 C C . ASP A 1 162 ? -19.516 -24.329 45.329 1.00 52.06 162 ASP A C 1
ATOM 1216 O O . ASP A 1 162 ? -19.183 -23.822 46.406 1.00 52.06 162 ASP A O 1
ATOM 1220 N N . GLY A 1 163 ? -20.735 -24.150 44.826 1.00 50.84 163 GLY A N 1
ATOM 1221 C CA . GLY A 1 163 ? -21.840 -23.680 45.640 1.00 50.84 163 GLY A CA 1
ATOM 1222 C C . GLY A 1 163 ? -22.493 -24.883 46.301 1.00 50.84 163 GLY A C 1
ATOM 1223 O O . GLY A 1 163 ? -23.063 -25.706 45.610 1.00 50.84 163 GLY A O 1
ATOM 1224 N N . GLU A 1 164 ? -22.532 -24.975 47.630 1.00 49.78 164 GLU A N 1
ATOM 1225 C CA . GLU A 1 164 ? -23.333 -25.999 48.342 1.00 49.78 164 GLU A CA 1
ATOM 1226 C C . GLU A 1 164 ? -24.866 -25.834 48.140 1.00 49.78 164 GLU A C 1
ATOM 1228 O O . GLU A 1 164 ? -25.670 -26.226 48.985 1.00 49.78 164 GLU A O 1
ATOM 1233 N N . GLN A 1 165 ? -25.310 -25.187 47.063 1.00 55.62 165 GLN A N 1
ATOM 1234 C CA . GLN A 1 165 ? -26.680 -24.749 46.838 1.00 55.62 165 GLN A CA 1
ATOM 1235 C C . GLN A 1 165 ? -27.100 -25.122 45.415 1.00 55.62 165 GLN A C 1
ATOM 1237 O O . GLN A 1 165 ? -26.450 -24.735 44.447 1.00 55.62 165 GLN A O 1
ATOM 1242 N N . ASN A 1 166 ? -28.200 -25.871 45.306 1.00 47.44 166 ASN A N 1
ATOM 1243 C CA . ASN A 1 166 ? -28.801 -26.237 44.028 1.00 47.44 166 ASN A CA 1
ATOM 1244 C C . ASN A 1 166 ? -29.418 -24.998 43.363 1.00 47.44 166 ASN A C 1
ATOM 1246 O O . ASN A 1 166 ? -30.311 -24.371 43.935 1.00 47.44 166 ASN A O 1
ATOM 1250 N N . PHE A 1 167 ? -28.983 -24.687 42.146 1.00 48.16 167 PHE A N 1
ATOM 1251 C CA . PHE A 1 167 ? -29.635 -23.734 41.256 1.00 48.16 167 PHE A CA 1
ATOM 1252 C C . PHE A 1 167 ? -30.805 -24.453 40.570 1.00 48.16 167 PHE A C 1
ATOM 1254 O O . PHE A 1 167 ? -30.616 -25.194 39.605 1.00 48.16 167 PHE A O 1
ATOM 1261 N N . GLY A 1 168 ? -31.995 -24.317 41.159 1.00 43.06 168 GLY A N 1
ATOM 1262 C CA . GLY A 1 168 ? -33.267 -24.763 40.582 1.00 43.06 168 GLY A CA 1
ATOM 1263 C C . GLY A 1 168 ? -33.875 -23.732 39.645 1.00 43.06 168 GLY A C 1
ATOM 1264 O O . GLY A 1 168 ? -33.640 -22.525 39.873 1.00 43.06 168 GLY A O 1
#